Protein AF-A0A946AYG0-F1 (afdb_monomer_lite)

Secondary structure (DSSP, 8-state):
--GGGHHHHTTS-TT-HHHHHHHHT--HHHHHHHHHHHHHHHHSTT-B-TTS-BHHHHHIIIIIHHHHHH--HHHHHHHHHHHHHHHHHHHHHHHHHHHH--

pLDDT: mean 95.23, std 5.54, range [57.34, 98.56]

Foldseek 3Di:
DDPVCVVLLVLPAPQAPLSVCVVVVHDLVVSLVSLVLLLVCLVFQQDADPVRDGSVNVRVVRGCVVVVVPDDNVNSVVSNVSSVVSNVVSVVVNVVVVVVVD

Structure (mmCIF, N/CA/C/O backbone):
data_AF-A0A946AYG0-F1
#
_entry.id   AF-A0A946AYG0-F1
#
loop_
_atom_site.group_PDB
_atom_site.id
_atom_site.type_symbol
_atom_site.label_atom_id
_atom_site.label_alt_id
_atom_site.label_comp_id
_atom_site.label_asym_id
_atom_site.label_entity_id
_atom_site.label_seq_id
_atom_site.pdbx_PDB_ins_code
_atom_site.Cartn_x
_atom_site.Cartn_y
_atom_site.Cartn_z
_atom_site.occupancy
_atom_site.B_iso_or_equiv
_atom_site.auth_seq_id
_atom_site.auth_comp_id
_atom_site.auth_asym_id
_atom_site.auth_atom_id
_atom_site.pdbx_PDB_model_num
ATOM 1 N N . MET A 1 1 ? -12.818 -2.097 9.368 1.00 81.62 1 MET A N 1
ATOM 2 C CA . MET A 1 1 ? -12.425 -1.322 8.173 1.00 81.62 1 MET A CA 1
ATOM 3 C C . MET A 1 1 ? -13.331 -0.104 8.045 1.00 81.62 1 MET A C 1
ATOM 5 O O . MET A 1 1 ? -14.544 -0.280 7.999 1.00 81.62 1 MET A O 1
ATOM 9 N N . HIS A 1 2 ? -12.766 1.107 8.036 1.00 89.38 2 HIS A N 1
ATOM 10 C CA . HIS A 1 2 ? -13.540 2.340 7.854 1.00 89.38 2 HIS A CA 1
ATOM 11 C C . HIS A 1 2 ? -13.988 2.481 6.380 1.00 89.38 2 HIS A C 1
ATOM 13 O O . HIS A 1 2 ? -13.141 2.309 5.499 1.00 89.38 2 HIS A O 1
ATOM 19 N N . PRO A 1 3 ? -15.258 2.825 6.069 1.00 92.62 3 PRO A N 1
ATOM 20 C CA . PRO A 1 3 ? -15.767 2.865 4.687 1.00 92.62 3 PRO A CA 1
ATOM 21 C C . PRO A 1 3 ? -14.987 3.789 3.742 1.00 92.62 3 PRO A C 1
ATOM 23 O O . PRO A 1 3 ? -14.913 3.541 2.543 1.00 92.62 3 PRO A O 1
ATOM 26 N N . ILE A 1 4 ? -14.358 4.841 4.279 1.00 94.44 4 ILE A N 1
ATOM 27 C CA . ILE A 1 4 ? -13.540 5.780 3.490 1.00 94.44 4 ILE A CA 1
ATOM 28 C C . ILE A 1 4 ? -12.310 5.114 2.845 1.00 94.44 4 ILE A C 1
ATOM 30 O O . ILE A 1 4 ? -11.796 5.612 1.845 1.00 94.44 4 ILE A O 1
ATOM 34 N N . LEU A 1 5 ? -11.845 3.986 3.397 1.00 95.56 5 LEU A N 1
ATOM 35 C CA . LEU A 1 5 ? -10.658 3.279 2.920 1.00 95.56 5 LEU A CA 1
ATOM 36 C C . LEU A 1 5 ? -10.958 2.366 1.724 1.00 95.56 5 LEU A C 1
ATOM 38 O O . LEU A 1 5 ? -10.047 2.091 0.946 1.00 95.56 5 LEU A O 1
ATOM 42 N N . GLU A 1 6 ? -12.209 1.935 1.526 1.00 94.62 6 GLU A N 1
ATOM 43 C CA . GLU A 1 6 ? -12.611 1.020 0.444 1.00 94.62 6 GLU A CA 1
ATOM 44 C C . GLU A 1 6 ? -12.159 1.462 -0.962 1.00 94.62 6 GLU A C 1
ATOM 46 O O . GLU A 1 6 ? -11.481 0.684 -1.647 1.00 94.62 6 GLU A O 1
ATOM 51 N N . PRO A 1 7 ? -12.457 2.694 -1.426 1.00 95.19 7 PRO A N 1
ATOM 52 C CA . PRO A 1 7 ? -12.016 3.130 -2.749 1.00 95.19 7 PRO A CA 1
ATOM 53 C C . PRO A 1 7 ? -10.490 3.234 -2.852 1.00 95.19 7 PRO A C 1
ATOM 55 O O . PRO A 1 7 ? -9.933 3.067 -3.937 1.00 95.19 7 PRO A O 1
ATOM 58 N N . LEU A 1 8 ? -9.793 3.475 -1.741 1.00 95.06 8 LEU A N 1
ATOM 59 C CA . LEU A 1 8 ? -8.342 3.629 -1.724 1.00 95.06 8 LEU A CA 1
ATOM 60 C C . LEU A 1 8 ? -7.629 2.277 -1.826 1.00 95.06 8 LEU A C 1
ATOM 62 O O . LEU A 1 8 ? -6.768 2.099 -2.685 1.00 95.06 8 LEU A O 1
ATOM 66 N N . ILE A 1 9 ? -8.033 1.288 -1.026 1.00 95.81 9 ILE A N 1
ATOM 67 C CA . ILE A 1 9 ? -7.428 -0.053 -1.061 1.00 95.81 9 ILE A CA 1
ATOM 68 C C . ILE A 1 9 ? -7.744 -0.813 -2.350 1.00 95.81 9 ILE A C 1
ATOM 70 O O . ILE A 1 9 ? -6.977 -1.688 -2.749 1.00 95.81 9 ILE A O 1
ATOM 74 N N . SER A 1 10 ? -8.837 -0.462 -3.039 1.00 95.88 10 SER A N 1
ATOM 75 C CA . SER A 1 10 ? -9.178 -1.041 -4.344 1.00 95.88 10 SER A CA 1
ATOM 76 C C . SER A 1 10 ? -8.133 -0.745 -5.428 1.00 95.88 10 SER A C 1
ATOM 78 O O . SER A 1 10 ? -8.042 -1.485 -6.407 1.00 95.88 10 SER A O 1
ATOM 80 N N . GLN A 1 11 ? -7.322 0.301 -5.230 1.00 96.31 11 GLN A N 1
ATOM 81 C CA . GLN A 1 11 ? -6.231 0.687 -6.125 1.00 96.31 11 GLN A CA 1
ATOM 82 C C . GLN A 1 11 ? -4.933 -0.083 -5.849 1.00 96.31 11 GLN A C 1
ATOM 84 O O . GLN A 1 11 ? -4.023 -0.062 -6.677 1.00 96.31 11 GLN A O 1
ATOM 89 N N . LEU A 1 12 ? -4.837 -0.775 -4.708 1.00 97.50 12 LEU A N 1
ATOM 90 C CA . LEU A 1 12 ? -3.702 -1.634 -4.396 1.00 97.50 12 LEU A CA 1
ATOM 91 C C . LEU A 1 12 ? -3.873 -3.028 -5.018 1.00 97.50 12 LEU A C 1
ATOM 93 O O . LEU A 1 12 ? -5.001 -3.536 -5.118 1.00 97.50 12 LEU A O 1
ATOM 97 N N . PRO A 1 13 ? -2.762 -3.714 -5.356 1.00 97.38 13 PRO A N 1
ATOM 98 C CA . PRO A 1 13 ? -2.813 -5.119 -5.738 1.00 97.38 13 PRO A CA 1
ATOM 99 C C . PRO A 1 13 ? -3.527 -5.954 -4.670 1.00 97.38 13 PRO A C 1
ATOM 101 O O . PRO A 1 13 ? -3.258 -5.808 -3.482 1.00 97.38 13 PRO A O 1
ATOM 104 N N . VAL A 1 14 ? -4.401 -6.878 -5.086 1.00 96.56 14 VAL A N 1
ATOM 105 C CA . VAL A 1 14 ? -5.151 -7.769 -4.170 1.00 96.56 14 VAL A CA 1
ATOM 106 C C . VAL A 1 14 ? -4.211 -8.556 -3.243 1.00 96.56 14 VAL A C 1
ATOM 108 O O . VAL A 1 14 ? -4.544 -8.888 -2.110 1.00 96.56 14 VAL A O 1
ATOM 111 N N . SER A 1 15 ? -3.009 -8.859 -3.726 1.00 97.12 15 SER A N 1
ATOM 112 C CA . SER A 1 15 ? -1.986 -9.594 -2.992 1.00 97.12 15 SER A CA 1
ATOM 113 C C . SER A 1 15 ? -1.161 -8.745 -2.021 1.00 97.12 15 SER A C 1
ATOM 115 O O . SER A 1 15 ? -0.442 -9.357 -1.221 1.00 97.12 15 SER A O 1
ATOM 117 N N . SER A 1 16 ? -1.250 -7.408 -2.062 1.00 98.00 16 SER A N 1
ATOM 118 C CA . SER A 1 16 ? -0.388 -6.530 -1.263 1.00 98.00 16 SER A CA 1
ATOM 119 C C . SER A 1 16 ? -0.654 -6.659 0.236 1.00 98.00 16 SER A C 1
ATOM 121 O O . SER A 1 16 ? -1.780 -6.920 0.669 1.00 98.00 16 SER A O 1
ATOM 123 N N . ILE A 1 17 ? 0.396 -6.497 1.045 1.00 98.31 17 ILE A N 1
ATOM 124 C CA . ILE A 1 17 ? 0.272 -6.596 2.503 1.00 98.31 17 ILE A CA 1
ATOM 125 C C . ILE A 1 17 ? -0.555 -5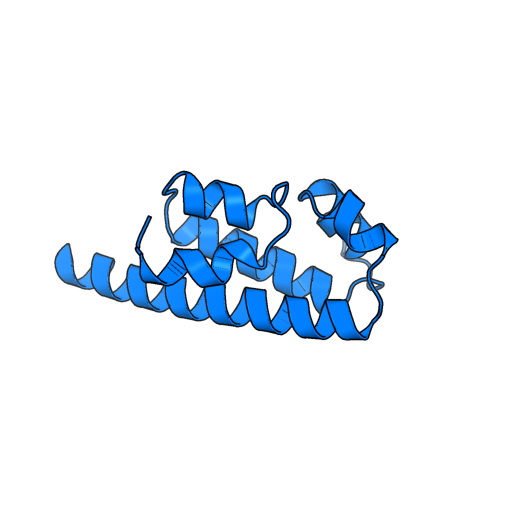.432 3.048 1.00 98.31 17 ILE A C 1
ATOM 127 O O . ILE A 1 17 ? -1.492 -5.687 3.800 1.00 98.31 17 ILE A O 1
ATOM 131 N N . SER A 1 18 ? -0.294 -4.188 2.623 1.00 97.88 18 SER A N 1
ATOM 132 C CA . SER A 1 18 ? -1.083 -3.023 3.062 1.00 97.88 18 SER A CA 1
ATOM 133 C C . SER A 1 18 ? -2.586 -3.222 2.871 1.00 97.88 18 SER A C 1
ATOM 135 O O . SER A 1 18 ? -3.368 -2.919 3.769 1.00 97.88 18 SER A O 1
ATOM 137 N N . ARG A 1 19 ? -3.006 -3.782 1.728 1.00 98.06 19 ARG A N 1
ATOM 138 C CA . ARG A 1 19 ? -4.421 -4.062 1.473 1.00 98.06 19 ARG A CA 1
ATOM 139 C C . ARG A 1 19 ? -4.983 -5.078 2.463 1.00 98.06 19 ARG A C 1
ATOM 141 O O . ARG A 1 19 ? -6.019 -4.819 3.064 1.00 98.06 19 ARG A O 1
ATOM 148 N N . LYS A 1 20 ? -4.288 -6.201 2.659 1.00 98.00 20 LYS A N 1
ATOM 149 C CA . LYS A 1 20 ? -4.717 -7.258 3.587 1.00 98.00 20 LYS A CA 1
ATOM 150 C C . LYS A 1 20 ? -4.823 -6.759 5.023 1.00 98.00 20 LYS A C 1
ATOM 152 O O . LYS A 1 20 ? -5.770 -7.140 5.703 1.00 98.00 20 LYS A O 1
ATOM 157 N N . LEU A 1 21 ? -3.890 -5.910 5.460 1.00 98.00 21 LEU A N 1
ATOM 158 C CA . LEU A 1 21 ? -3.917 -5.316 6.798 1.00 98.00 21 LEU A CA 1
ATOM 159 C C . LEU A 1 21 ? -5.154 -4.424 6.986 1.00 98.00 21 LEU A C 1
ATOM 161 O O . LEU A 1 21 ? -5.886 -4.553 7.964 1.00 98.00 21 LEU A O 1
ATOM 165 N N . VAL A 1 22 ? -5.447 -3.561 6.008 1.00 96.81 22 VAL A N 1
ATOM 166 C CA . VAL A 1 22 ? -6.633 -2.691 6.062 1.00 96.81 22 VAL A CA 1
ATOM 167 C C . VAL A 1 22 ? -7.936 -3.499 6.008 1.00 96.81 22 VAL A C 1
ATOM 169 O O . VAL A 1 22 ? -8.858 -3.228 6.781 1.00 96.81 22 VAL A O 1
ATOM 172 N N . GLU A 1 23 ? -8.025 -4.500 5.125 1.00 96.06 23 GLU A N 1
ATOM 173 C CA . GLU A 1 23 ? -9.203 -5.375 4.998 1.00 96.06 23 GLU A CA 1
ATOM 174 C C . GLU A 1 23 ? -9.442 -6.201 6.272 1.00 96.06 23 GLU A C 1
ATOM 176 O O . GLU A 1 23 ? -10.591 -6.391 6.675 1.00 96.06 23 GLU A O 1
ATOM 181 N N . SER A 1 24 ? -8.370 -6.647 6.933 1.00 96.06 24 SER A N 1
ATOM 182 C CA . SER A 1 24 ? -8.440 -7.414 8.186 1.00 96.06 24 SER A CA 1
ATOM 183 C C . SER A 1 24 ? -8.730 -6.537 9.408 1.00 96.06 24 SER A C 1
ATOM 185 O O . SER A 1 24 ? -9.080 -7.061 10.463 1.00 96.06 24 SER A O 1
ATOM 187 N N . GLY A 1 25 ? -8.647 -5.210 9.262 1.00 94.19 25 GLY A N 1
ATOM 188 C CA . GLY A 1 25 ? -8.843 -4.269 10.361 1.00 94.19 25 GLY A CA 1
ATOM 189 C C . GLY A 1 25 ? -7.719 -4.314 11.392 1.00 94.19 25 GLY A C 1
ATOM 190 O O . GLY A 1 25 ? -7.996 -4.148 12.576 1.00 94.19 25 GLY A O 1
ATOM 191 N N . ASP A 1 26 ? -6.485 -4.569 10.950 1.00 96.69 26 ASP A N 1
ATOM 192 C CA . ASP A 1 26 ? -5.295 -4.497 11.799 1.00 96.69 26 ASP A CA 1
ATOM 193 C C . ASP A 1 26 ? -5.087 -3.085 12.376 1.00 96.69 26 ASP A C 1
ATOM 195 O O . ASP A 1 26 ? -5.665 -2.099 11.912 1.00 96.69 26 ASP A O 1
ATOM 199 N N . GLU A 1 27 ? -4.230 -2.979 13.394 1.00 96.06 27 GLU A N 1
ATOM 200 C CA . GLU A 1 27 ? -3.916 -1.704 14.042 1.00 96.06 27 GLU A CA 1
ATOM 201 C C . GLU A 1 27 ? -3.357 -0.676 13.045 1.00 96.06 27 GLU A C 1
ATOM 203 O O . GLU A 1 27 ? -2.460 -0.974 12.244 1.00 96.06 27 GLU A O 1
ATOM 208 N N . TYR A 1 28 ? -3.811 0.579 13.146 1.00 96.62 28 TYR A N 1
ATOM 209 C CA . TYR A 1 28 ? -3.331 1.651 12.270 1.00 96.62 28 TYR A CA 1
ATOM 210 C C . TYR A 1 28 ? -1.816 1.861 12.365 1.00 96.62 28 TYR A C 1
ATOM 212 O O . TYR A 1 28 ? -1.184 2.199 11.372 1.00 96.62 28 TYR A O 1
ATOM 220 N N . THR A 1 29 ? -1.197 1.604 13.518 1.00 96.69 29 THR A N 1
ATOM 221 C CA . THR A 1 29 ? 0.266 1.645 13.694 1.00 96.69 29 THR A CA 1
ATOM 222 C C . THR A 1 29 ? 0.993 0.684 12.746 1.00 96.69 29 THR A C 1
ATOM 224 O O . THR A 1 29 ? 1.990 1.058 12.121 1.00 96.69 29 THR A O 1
ATOM 227 N N . VAL A 1 30 ? 0.472 -0.536 12.597 1.00 97.94 30 VAL A N 1
ATOM 228 C CA . VAL A 1 30 ? 1.003 -1.575 11.708 1.00 97.94 30 VAL A CA 1
ATOM 229 C C . VAL A 1 30 ? 0.751 -1.195 10.250 1.00 97.94 30 VAL A C 1
ATOM 231 O O . VAL A 1 30 ? 1.677 -1.231 9.437 1.00 97.94 30 VAL A O 1
ATOM 234 N N . ILE A 1 31 ? -0.471 -0.752 9.933 1.00 98.12 31 ILE A N 1
ATOM 235 C CA . ILE A 1 31 ? -0.856 -0.305 8.586 1.00 98.12 31 ILE A CA 1
ATOM 236 C C . ILE A 1 31 ? 0.042 0.849 8.116 1.00 98.12 31 ILE A C 1
ATOM 238 O O . ILE A 1 31 ? 0.610 0.789 7.025 1.00 98.12 31 ILE A O 1
ATOM 242 N N . LEU A 1 32 ? 0.230 1.877 8.946 1.00 98.56 32 LEU A N 1
ATOM 243 C CA . LEU A 1 32 ? 1.051 3.048 8.630 1.00 98.56 32 LEU A CA 1
ATOM 244 C C . LEU A 1 32 ? 2.514 2.669 8.375 1.00 98.56 32 LEU A C 1
ATOM 246 O O . LEU A 1 32 ? 3.130 3.166 7.431 1.00 98.56 32 LEU A O 1
ATOM 250 N N . SER A 1 33 ? 3.074 1.759 9.179 1.00 98.44 33 SER A N 1
ATOM 251 C CA . SER A 1 33 ? 4.446 1.273 8.992 1.00 98.44 33 SER A CA 1
ATOM 252 C C . SER A 1 33 ? 4.627 0.540 7.657 1.00 98.44 33 SER A C 1
ATOM 254 O O . SER A 1 33 ? 5.617 0.761 6.945 1.00 98.44 33 SER A O 1
ATOM 256 N N . GLN A 1 34 ? 3.647 -0.286 7.283 1.00 98.50 34 GLN A N 1
ATOM 257 C CA . GLN A 1 34 ? 3.654 -1.003 6.014 1.00 98.50 34 GLN A CA 1
ATOM 258 C C . GLN A 1 34 ? 3.522 -0.041 4.821 1.00 98.50 34 GLN A C 1
ATOM 260 O O . GLN A 1 34 ? 4.343 -0.093 3.903 1.00 98.50 34 GLN A O 1
ATOM 265 N N . LEU A 1 35 ? 2.562 0.890 4.864 1.00 98.44 35 LEU A N 1
ATOM 266 C CA . LEU A 1 35 ? 2.348 1.898 3.818 1.00 98.44 35 LEU A CA 1
ATOM 267 C C . LEU A 1 35 ? 3.588 2.774 3.599 1.00 98.44 35 LEU A C 1
ATOM 269 O O . LEU A 1 35 ? 3.970 3.035 2.458 1.00 98.44 35 LEU A O 1
ATOM 273 N N . ALA A 1 36 ? 4.264 3.188 4.676 1.00 98.31 36 ALA A N 1
ATOM 274 C CA . ALA A 1 36 ? 5.497 3.967 4.584 1.00 98.31 36 ALA A CA 1
ATOM 275 C C . ALA A 1 36 ? 6.635 3.178 3.914 1.00 98.31 36 ALA A C 1
ATOM 277 O O . ALA A 1 36 ? 7.409 3.731 3.124 1.00 98.31 36 ALA A O 1
ATOM 278 N N . SER A 1 37 ? 6.733 1.880 4.212 1.00 97.69 37 SER A N 1
ATOM 279 C CA . SER A 1 37 ? 7.738 0.992 3.623 1.00 97.69 37 SER A CA 1
ATOM 280 C C . SER A 1 37 ? 7.484 0.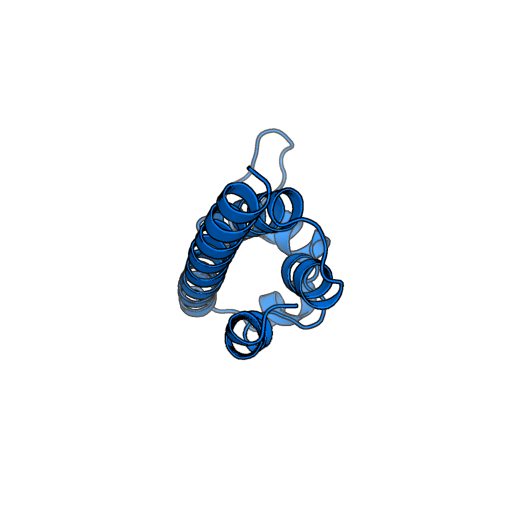782 2.131 1.00 97.69 37 SER A C 1
ATOM 282 O O . SER A 1 37 ? 8.378 1.025 1.316 1.00 97.69 37 SER A O 1
ATOM 284 N N . GLU A 1 38 ? 6.251 0.433 1.759 1.00 98.19 38 GLU A N 1
ATOM 285 C CA . GLU A 1 38 ? 5.841 0.273 0.361 1.00 98.19 38 GLU A CA 1
ATOM 286 C C . GLU A 1 38 ? 6.008 1.578 -0.424 1.00 98.19 38 GLU A C 1
ATOM 288 O O . GLU A 1 38 ? 6.593 1.572 -1.506 1.00 98.19 38 GLU A O 1
ATOM 293 N N . GLY A 1 39 ? 5.610 2.717 0.151 1.00 97.88 39 GLY A N 1
ATOM 294 C CA . GLY A 1 39 ? 5.756 4.030 -0.477 1.00 97.88 39 GLY A CA 1
ATOM 295 C C . GLY A 1 39 ? 7.217 4.385 -0.750 1.00 97.88 39 GLY A C 1
ATOM 296 O O . GLY A 1 39 ? 7.554 4.875 -1.831 1.00 97.88 39 GLY A O 1
ATOM 297 N N . LYS A 1 40 ? 8.121 4.074 0.187 1.00 97.12 40 LYS A N 1
ATOM 298 C CA . LYS A 1 40 ? 9.566 4.251 -0.003 1.00 97.12 40 LYS A CA 1
ATOM 299 C C . LYS A 1 40 ? 10.095 3.391 -1.151 1.00 97.12 40 LYS A C 1
ATOM 301 O O . LYS A 1 40 ? 10.889 3.886 -1.954 1.00 97.12 40 LYS A O 1
ATOM 306 N N . TRP A 1 41 ? 9.683 2.128 -1.232 1.00 97.50 41 TRP A N 1
ATOM 307 C CA . TRP A 1 41 ? 10.118 1.232 -2.303 1.00 97.50 41 TRP A CA 1
ATOM 308 C C . TRP A 1 41 ? 9.552 1.647 -3.662 1.00 97.50 41 TRP A C 1
ATOM 310 O O . TRP A 1 41 ? 10.296 1.647 -4.637 1.00 97.50 41 TRP A O 1
ATOM 320 N N . CYS A 1 42 ? 8.293 2.089 -3.729 1.00 97.06 42 CYS A N 1
ATOM 321 C CA . CYS A 1 42 ? 7.700 2.617 -4.959 1.00 97.06 42 CYS A CA 1
ATOM 322 C C . CYS A 1 42 ? 8.357 3.924 -5.421 1.00 97.06 42 CYS A C 1
ATOM 324 O O . CYS A 1 42 ? 8.491 4.146 -6.620 1.00 97.06 42 CYS A O 1
ATOM 326 N N . LYS A 1 43 ? 8.800 4.782 -4.493 1.00 96.88 43 LYS A N 1
ATOM 327 C CA . LYS A 1 43 ? 9.479 6.047 -4.820 1.00 96.88 43 LYS A CA 1
ATOM 328 C C . LYS A 1 43 ? 10.867 5.841 -5.427 1.00 96.88 43 LYS A C 1
ATOM 330 O O . LYS A 1 43 ? 11.309 6.659 -6.229 1.00 96.88 43 LYS A O 1
ATOM 335 N N . SER A 1 44 ? 11.547 4.766 -5.034 1.00 94.69 44 SER A N 1
ATOM 336 C CA . SER A 1 44 ? 12.923 4.476 -5.440 1.00 94.69 44 SER A CA 1
ATOM 337 C C . SER A 1 44 ? 13.132 2.980 -5.729 1.00 94.69 44 SER A C 1
ATOM 339 O O . SER A 1 44 ? 13.939 2.336 -5.053 1.00 94.69 44 SER A O 1
ATOM 341 N N . PRO A 1 45 ? 12.450 2.404 -6.738 1.00 94.69 45 PRO A N 1
ATOM 342 C CA . PRO A 1 45 ? 12.376 0.951 -6.931 1.00 94.69 45 PRO A CA 1
ATOM 343 C C . PRO A 1 45 ? 13.731 0.304 -7.238 1.00 94.69 45 PRO A C 1
ATOM 345 O O . PRO A 1 45 ? 13.982 -0.833 -6.841 1.00 94.69 45 PRO A O 1
ATOM 348 N N . GLN A 1 46 ? 14.631 1.041 -7.893 1.00 94.44 46 GLN A N 1
ATOM 349 C CA . GLN A 1 46 ? 15.960 0.560 -8.282 1.00 94.44 46 GLN A CA 1
ATOM 350 C C . GLN A 1 46 ? 17.047 0.825 -7.230 1.00 94.44 46 GLN A C 1
ATOM 352 O O . GLN A 1 46 ? 18.173 0.358 -7.385 1.00 94.44 46 GLN A O 1
ATOM 357 N N . ILE A 1 47 ? 16.748 1.589 -6.170 1.00 93.56 47 ILE A N 1
ATOM 358 C CA . ILE A 1 47 ? 17.732 1.888 -5.125 1.00 93.56 47 ILE A CA 1
ATOM 359 C C . ILE A 1 47 ? 17.821 0.707 -4.169 1.00 93.56 47 ILE A C 1
ATOM 361 O O . ILE A 1 47 ? 16.809 0.201 -3.680 1.00 93.56 47 ILE A O 1
ATOM 365 N N . THR A 1 48 ? 19.053 0.307 -3.883 1.00 92.56 48 THR A N 1
ATOM 366 C CA . THR A 1 48 ? 19.358 -0.751 -2.933 1.00 92.56 48 THR A CA 1
ATOM 367 C C . THR A 1 48 ? 19.449 -0.213 -1.504 1.00 92.56 48 THR A C 1
ATOM 369 O O . THR A 1 48 ? 20.013 0.857 -1.266 1.00 92.56 48 THR A O 1
ATOM 372 N N . ASP A 1 49 ? 18.904 -0.951 -0.542 1.00 88.19 49 ASP A N 1
ATOM 373 C CA . ASP A 1 49 ? 19.049 -0.666 0.883 1.00 88.19 49 ASP A CA 1
ATOM 374 C C . ASP A 1 49 ? 20.347 -1.245 1.489 1.00 88.19 49 ASP A C 1
ATOM 376 O O . ASP A 1 49 ? 21.244 -1.723 0.790 1.00 88.19 49 ASP A O 1
ATOM 380 N N . LYS A 1 50 ? 20.465 -1.168 2.821 1.00 87.94 50 LYS A N 1
ATOM 381 C CA . LYS A 1 50 ? 21.637 -1.642 3.577 1.00 87.94 50 LYS A CA 1
ATOM 382 C C . LYS A 1 50 ? 21.827 -3.162 3.515 1.00 87.94 50 LYS A C 1
ATOM 384 O O . LYS A 1 50 ? 22.949 -3.619 3.709 1.00 87.94 50 LYS A O 1
ATOM 389 N N . ASP A 1 51 ? 20.767 -3.910 3.222 1.00 89.56 51 ASP A N 1
ATOM 390 C CA . ASP A 1 51 ? 20.766 -5.372 3.125 1.00 89.56 51 ASP A CA 1
ATOM 391 C C . ASP A 1 51 ? 20.931 -5.845 1.673 1.00 89.56 51 ASP A C 1
ATOM 393 O O . ASP A 1 51 ? 20.695 -7.008 1.342 1.00 89.56 51 ASP A O 1
ATOM 397 N N . ASN A 1 52 ? 21.354 -4.935 0.794 1.00 91.50 52 ASN A N 1
ATOM 398 C CA . ASN A 1 52 ? 21.526 -5.162 -0.629 1.00 91.50 52 ASN A CA 1
ATOM 399 C C . ASN A 1 52 ? 20.220 -5.572 -1.354 1.00 91.50 52 ASN A C 1
ATOM 401 O O . ASN A 1 52 ? 20.270 -6.252 -2.382 1.00 91.50 52 ASN A O 1
ATOM 405 N N . LYS A 1 53 ? 19.051 -5.151 -0.842 1.00 93.62 53 LYS A N 1
ATOM 406 C CA . LYS A 1 53 ? 17.742 -5.380 -1.473 1.00 93.62 53 LYS A CA 1
ATOM 407 C C . LYS A 1 53 ? 17.262 -4.137 -2.212 1.00 93.62 53 LYS A C 1
ATOM 409 O O . LYS A 1 53 ? 17.313 -3.032 -1.677 1.00 93.62 53 LYS A O 1
ATOM 414 N N . THR A 1 54 ? 16.784 -4.310 -3.441 1.00 96.44 54 THR A N 1
ATOM 415 C CA . THR A 1 54 ? 16.148 -3.228 -4.206 1.00 96.44 54 THR A CA 1
ATOM 416 C C . THR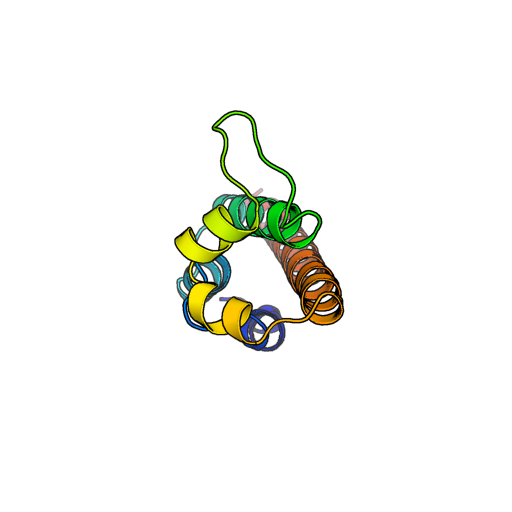 A 1 54 ? 14.706 -3.016 -3.751 1.00 96.44 54 THR A C 1
ATOM 418 O O . THR A 1 54 ? 14.069 -3.934 -3.231 1.00 96.44 54 THR A O 1
ATOM 421 N N . GLY A 1 55 ? 14.159 -1.823 -3.997 1.00 96.62 55 GLY A N 1
ATOM 422 C CA . GLY A 1 55 ? 12.734 -1.559 -3.787 1.00 96.62 55 GLY A CA 1
ATOM 423 C C . GLY A 1 55 ? 11.833 -2.537 -4.551 1.00 96.62 55 GLY A C 1
ATOM 424 O O . GLY A 1 55 ? 10.859 -3.016 -3.982 1.00 96.62 55 GLY A O 1
ATOM 425 N N . ILE A 1 56 ? 12.198 -2.918 -5.783 1.00 97.06 56 ILE A N 1
ATOM 426 C CA . ILE A 1 56 ? 11.496 -3.964 -6.550 1.00 97.06 56 ILE A CA 1
ATOM 427 C C . ILE A 1 56 ? 11.444 -5.283 -5.779 1.00 97.06 56 ILE A C 1
ATOM 429 O O . ILE A 1 56 ? 10.356 -5.811 -5.572 1.00 97.06 56 ILE A O 1
ATOM 433 N N . LEU A 1 57 ? 12.590 -5.787 -5.308 1.00 97.25 57 LEU A N 1
ATOM 434 C CA . LEU A 1 57 ? 12.638 -7.058 -4.582 1.00 97.25 57 LEU A CA 1
ATOM 435 C C . LEU A 1 57 ? 11.775 -7.008 -3.313 1.00 97.25 57 LEU A C 1
ATOM 437 O O . LEU A 1 57 ? 11.085 -7.972 -2.981 1.00 97.25 57 LEU A O 1
ATOM 441 N N . CYS A 1 58 ? 11.795 -5.880 -2.604 1.00 97.56 58 CYS A N 1
ATOM 442 C CA . CYS A 1 58 ? 10.948 -5.684 -1.435 1.00 97.56 58 CYS A CA 1
ATOM 443 C C . CYS A 1 58 ? 9.459 -5.660 -1.812 1.00 97.56 58 CYS A C 1
ATOM 445 O O . CYS A 1 58 ? 8.665 -6.343 -1.173 1.00 97.56 58 CYS A O 1
ATOM 447 N N . LEU A 1 59 ? 9.067 -4.949 -2.869 1.00 97.94 59 LEU A N 1
ATOM 448 C CA . LEU A 1 59 ? 7.679 -4.911 -3.338 1.00 97.94 59 LEU A CA 1
ATOM 449 C C . LEU A 1 59 ? 7.184 -6.297 -3.780 1.00 97.94 59 LEU A C 1
ATOM 451 O O . LEU A 1 59 ? 6.073 -6.690 -3.425 1.00 97.94 59 LEU A O 1
ATOM 455 N N . GLU A 1 60 ? 8.006 -7.083 -4.477 1.00 97.69 60 GLU A N 1
ATOM 456 C CA . GLU A 1 60 ? 7.682 -8.473 -4.825 1.00 97.69 60 GLU A CA 1
ATOM 457 C C . GLU A 1 60 ? 7.393 -9.315 -3.575 1.00 97.69 60 GLU A C 1
ATOM 459 O O . GLU A 1 60 ? 6.352 -9.968 -3.490 1.00 97.69 60 GLU A O 1
ATOM 464 N N . GLN A 1 61 ? 8.258 -9.227 -2.559 1.00 97.00 61 GLN A N 1
ATOM 465 C CA . GLN A 1 61 ? 8.068 -9.907 -1.269 1.00 97.00 61 GLN A CA 1
ATOM 466 C C . GLN A 1 61 ? 6.802 -9.451 -0.530 1.00 97.00 61 GLN A C 1
ATOM 468 O O . GLN A 1 61 ? 6.272 -10.193 0.295 1.00 97.00 61 GLN A O 1
ATOM 473 N N . ASN A 1 62 ? 6.300 -8.257 -0.845 1.00 98.06 62 ASN A N 1
ATOM 474 C CA . ASN A 1 62 ? 5.115 -7.655 -0.240 1.00 98.06 62 ASN A CA 1
ATOM 475 C C . ASN A 1 62 ? 3.877 -7.741 -1.148 1.00 98.06 62 ASN A C 1
ATOM 477 O O . ASN A 1 62 ? 2.887 -7.053 -0.914 1.00 98.06 62 ASN A O 1
ATOM 481 N N . GLY A 1 63 ? 3.899 -8.617 -2.158 1.00 98.06 63 GLY A N 1
ATOM 482 C CA . GLY A 1 63 ? 2.716 -8.970 -2.941 1.00 98.06 63 GLY A CA 1
ATOM 483 C C . GLY A 1 63 ? 2.475 -8.110 -4.179 1.00 98.06 63 GLY A C 1
ATOM 484 O O . GLY A 1 63 ? 1.368 -8.138 -4.713 1.00 98.06 63 GLY A O 1
ATOM 485 N N . TYR A 1 64 ? 3.478 -7.382 -4.671 1.00 98.19 64 TYR A N 1
ATOM 486 C CA . TYR A 1 64 ? 3.375 -6.588 -5.902 1.00 98.19 64 TYR A CA 1
ATOM 487 C C . TYR A 1 64 ? 3.872 -7.329 -7.154 1.00 98.19 64 TYR A C 1
ATOM 489 O O . TYR A 1 64 ? 3.866 -6.746 -8.232 1.00 98.19 64 TYR A O 1
ATOM 497 N N . SER A 1 65 ? 4.276 -8.603 -7.057 1.00 97.50 65 SER A N 1
ATOM 498 C CA . SER A 1 65 ? 4.912 -9.336 -8.167 1.00 97.50 65 SER A CA 1
ATOM 499 C C . SER A 1 65 ? 4.129 -9.314 -9.481 1.00 97.50 65 SER A C 1
ATOM 501 O O . SER A 1 65 ? 4.728 -9.112 -10.528 1.00 97.50 65 SER A O 1
ATOM 503 N N . GLU A 1 66 ? 2.806 -9.504 -9.453 1.00 96.69 66 GLU A N 1
ATOM 504 C CA . GLU A 1 66 ? 1.999 -9.451 -10.684 1.00 96.69 66 GLU A CA 1
ATOM 505 C C . GLU A 1 66 ? 1.841 -8.022 -11.209 1.00 96.69 66 GLU A C 1
ATOM 507 O O . GLU A 1 66 ? 1.908 -7.807 -12.410 1.00 96.69 66 GLU A O 1
ATOM 512 N N . TRP A 1 67 ? 1.703 -7.039 -10.318 1.00 96.81 67 TRP A N 1
ATOM 513 C CA . TRP A 1 67 ? 1.573 -5.634 -10.703 1.00 96.81 67 TRP A CA 1
ATOM 514 C C . TRP A 1 67 ? 2.857 -5.096 -11.350 1.00 96.81 67 TRP A C 1
ATOM 516 O O . TRP A 1 67 ? 2.791 -4.395 -12.352 1.00 96.81 67 TRP A O 1
ATOM 526 N N . ILE A 1 68 ? 4.029 -5.472 -10.825 1.00 96.81 68 ILE A N 1
ATOM 527 C CA . ILE A 1 68 ? 5.336 -5.005 -11.316 1.00 96.81 68 ILE A CA 1
ATOM 528 C C . ILE A 1 68 ? 5.607 -5.440 -12.760 1.00 96.81 68 ILE A C 1
ATOM 530 O O . ILE A 1 68 ? 6.271 -4.707 -13.487 1.00 96.81 68 ILE A O 1
ATOM 534 N N . LYS A 1 69 ? 5.112 -6.610 -13.189 1.00 95.62 69 LYS A N 1
ATOM 535 C CA . LYS A 1 69 ? 5.367 -7.141 -14.542 1.00 95.62 69 LYS A CA 1
ATOM 536 C C . LYS A 1 69 ? 4.893 -6.202 -15.647 1.00 95.62 69 LYS A C 1
ATOM 538 O O . LYS A 1 69 ? 5.540 -6.135 -16.689 1.00 95.62 69 LYS A O 1
ATOM 543 N N . ASP A 1 70 ? 3.799 -5.494 -15.388 1.00 94.19 70 ASP A N 1
ATOM 544 C CA . ASP A 1 70 ? 3.147 -4.598 -16.339 1.00 94.19 70 ASP A CA 1
ATOM 545 C C . ASP A 1 70 ? 3.329 -3.113 -15.965 1.00 94.19 70 ASP A C 1
ATOM 547 O O . ASP A 1 70 ? 2.817 -2.242 -16.664 1.00 94.19 70 ASP A O 1
ATOM 551 N N . ALA A 1 71 ? 4.034 -2.810 -14.866 1.00 95.31 71 ALA A N 1
ATOM 552 C CA . ALA A 1 71 ? 4.175 -1.452 -14.350 1.00 95.31 71 ALA A CA 1
ATOM 553 C C . ALA A 1 71 ? 5.257 -0.656 -15.092 1.00 95.31 71 ALA A C 1
ATOM 555 O O . ALA A 1 71 ? 6.432 -1.031 -15.120 1.00 95.31 71 ALA A O 1
ATOM 556 N N . GLU A 1 72 ? 4.876 0.509 -15.608 1.00 95.31 72 GLU A N 1
ATOM 557 C CA . GLU A 1 72 ? 5.806 1.512 -16.120 1.00 95.31 72 GLU A CA 1
ATOM 558 C C . GLU A 1 72 ? 6.212 2.504 -15.016 1.00 95.31 72 GLU A C 1
ATOM 560 O O . GLU A 1 72 ? 5.601 2.578 -13.950 1.00 95.31 72 GLU A O 1
ATOM 565 N N . GLU A 1 73 ? 7.232 3.334 -15.263 1.00 92.44 73 GLU A N 1
ATOM 566 C CA . GLU A 1 73 ? 7.698 4.346 -14.296 1.00 92.44 73 GLU A CA 1
ATOM 567 C C . GLU A 1 73 ? 6.561 5.269 -13.814 1.00 92.44 73 GLU A C 1
ATOM 569 O O . GLU A 1 73 ? 6.478 5.611 -12.632 1.00 92.44 73 GLU A O 1
ATOM 574 N N . VAL A 1 74 ? 5.629 5.615 -14.709 1.00 95.81 74 VAL A N 1
ATOM 575 C CA . VAL A 1 74 ? 4.444 6.415 -14.368 1.00 95.81 74 VAL A CA 1
ATOM 576 C C . VAL A 1 74 ? 3.512 5.698 -13.387 1.00 95.81 74 VAL A C 1
ATOM 578 O O . VAL A 1 74 ? 2.875 6.352 -12.559 1.00 95.81 74 VAL A O 1
ATOM 581 N N . ASP A 1 75 ? 3.448 4.369 -13.425 1.00 97.06 75 ASP A N 1
ATOM 582 C CA . ASP A 1 75 ? 2.612 3.582 -12.522 1.00 97.06 75 ASP A CA 1
ATOM 583 C C . ASP A 1 75 ? 3.210 3.524 -11.119 1.00 97.06 75 ASP A C 1
ATOM 585 O O . ASP A 1 75 ? 2.466 3.607 -10.143 1.00 97.06 75 ASP A O 1
ATOM 589 N N . PHE A 1 76 ? 4.541 3.516 -10.990 1.00 97.44 76 PHE A N 1
ATOM 590 C CA . PHE A 1 76 ? 5.204 3.710 -9.695 1.00 97.44 76 PHE A CA 1
ATOM 591 C C . PHE A 1 76 ? 4.874 5.075 -9.091 1.00 97.44 76 PHE A C 1
ATOM 593 O O . PHE A 1 76 ? 4.520 5.149 -7.915 1.00 97.44 76 PHE A O 1
ATOM 600 N N . VAL A 1 77 ? 4.911 6.150 -9.887 1.00 97.31 77 VAL A N 1
ATOM 601 C CA . VAL A 1 77 ? 4.537 7.497 -9.417 1.00 97.31 77 VAL A CA 1
ATOM 602 C C . VAL A 1 77 ? 3.079 7.538 -8.953 1.00 97.31 77 VAL A C 1
ATOM 604 O O . VAL A 1 77 ? 2.786 8.084 -7.888 1.00 97.31 77 VAL A O 1
ATOM 607 N N . ARG A 1 78 ? 2.160 6.926 -9.711 1.00 97.25 78 ARG A N 1
ATOM 608 C CA . ARG A 1 78 ? 0.750 6.798 -9.308 1.00 97.25 78 ARG A CA 1
ATOM 609 C C . ARG A 1 78 ? 0.607 6.010 -8.009 1.00 97.25 78 ARG A C 1
ATOM 611 O O . ARG A 1 78 ? -0.102 6.458 -7.113 1.00 97.25 78 ARG A O 1
ATOM 618 N N . MET A 1 79 ? 1.311 4.886 -7.886 1.00 98.00 79 MET A N 1
ATOM 619 C CA . MET A 1 79 ? 1.269 4.036 -6.698 1.00 98.00 79 MET A CA 1
ATOM 620 C C . MET A 1 79 ? 1.791 4.766 -5.455 1.00 98.00 79 MET A C 1
ATOM 622 O O . MET A 1 79 ? 1.183 4.662 -4.395 1.00 98.00 79 MET A O 1
ATOM 626 N N . VAL A 1 80 ? 2.842 5.587 -5.579 1.00 98.19 80 VAL A N 1
ATOM 627 C CA . VAL A 1 80 ? 3.291 6.472 -4.487 1.00 98.19 80 VAL A CA 1
ATOM 628 C C . VAL A 1 80 ? 2.164 7.404 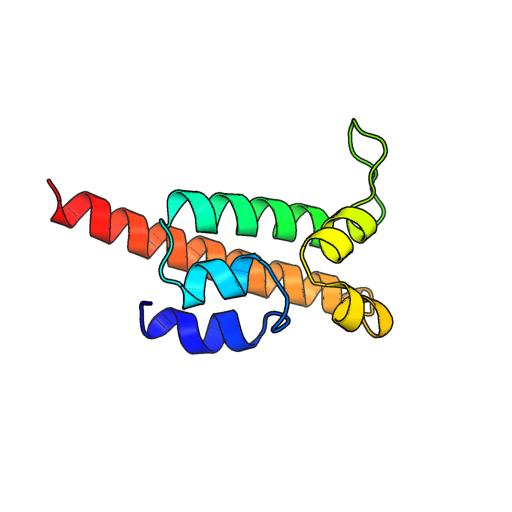-4.036 1.00 98.19 80 VAL A C 1
ATOM 630 O O . VAL A 1 80 ? 1.962 7.569 -2.836 1.00 98.19 80 VAL A O 1
ATOM 633 N N . GLY A 1 81 ? 1.408 7.986 -4.972 1.00 98.12 81 GLY A N 1
ATOM 634 C CA . GLY A 1 81 ? 0.261 8.838 -4.650 1.00 98.12 81 GLY A CA 1
ATOM 635 C C . GLY A 1 81 ? -0.850 8.095 -3.903 1.00 98.12 81 GLY A C 1
ATOM 636 O O . GLY A 1 81 ? -1.359 8.602 -2.906 1.00 98.12 81 GLY A O 1
ATOM 637 N N . VAL A 1 82 ? -1.190 6.879 -4.342 1.00 98.06 82 VAL A N 1
ATOM 638 C CA . VAL A 1 82 ? -2.187 6.021 -3.675 1.00 98.06 82 VAL A CA 1
ATOM 639 C C . VAL A 1 82 ? -1.745 5.665 -2.256 1.00 98.06 82 VAL A C 1
ATOM 641 O O . VAL A 1 82 ? -2.520 5.818 -1.314 1.00 98.06 82 VAL A O 1
ATOM 644 N N . LEU A 1 83 ? -0.494 5.230 -2.092 1.00 98.44 83 LEU A N 1
ATOM 645 C CA . LEU A 1 83 ? 0.066 4.852 -0.795 1.00 98.44 83 LEU A CA 1
ATOM 646 C C . LEU A 1 83 ? 0.140 6.046 0.163 1.00 98.44 83 LEU A C 1
ATOM 648 O O . LEU A 1 83 ? -0.178 5.890 1.339 1.00 98.44 83 LEU A O 1
ATOM 652 N N . GLN A 1 84 ? 0.496 7.238 -0.330 1.00 98.50 84 GLN A N 1
ATOM 653 C CA . GLN A 1 84 ? 0.506 8.457 0.482 1.00 98.50 84 GLN A CA 1
ATOM 654 C C . GLN A 1 84 ? -0.907 8.848 0.931 1.00 98.50 84 GLN A C 1
ATOM 656 O O . GLN A 1 84 ? -1.113 9.130 2.105 1.00 98.50 84 GLN A O 1
ATOM 661 N N . LEU A 1 85 ? -1.892 8.805 0.029 1.00 98.38 85 LEU A N 1
ATOM 662 C CA . LEU A 1 85 ? -3.279 9.118 0.375 1.00 98.38 85 LEU A CA 1
ATOM 663 C C . LEU A 1 85 ? -3.848 8.130 1.405 1.00 98.38 85 LEU A C 1
ATOM 665 O O . LEU A 1 85 ? -4.538 8.539 2.339 1.00 98.38 85 LEU A O 1
ATOM 669 N N . LEU A 1 86 ? -3.538 6.837 1.267 1.00 98.25 86 LEU A N 1
ATOM 670 C CA . LEU A 1 86 ? -3.871 5.822 2.270 1.00 98.25 86 LEU A CA 1
ATOM 671 C C . LEU A 1 86 ? -3.203 6.102 3.615 1.00 98.25 86 LEU A C 1
ATOM 673 O O . LEU A 1 86 ? -3.861 5.979 4.645 1.00 98.25 86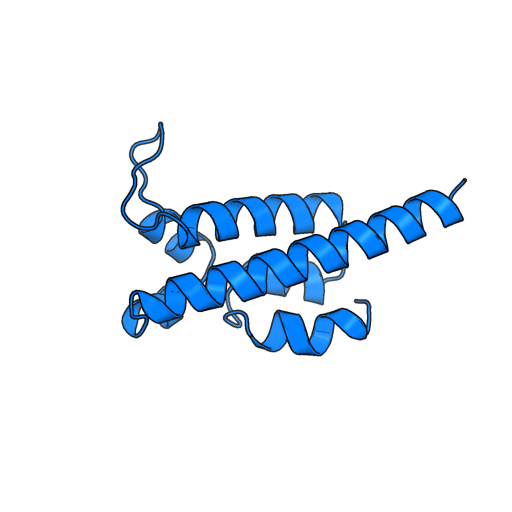 LEU A O 1
ATOM 677 N N . PHE A 1 87 ? -1.922 6.476 3.604 1.00 98.50 87 PHE A N 1
ATOM 678 C CA . PHE A 1 87 ? -1.171 6.791 4.814 1.00 98.50 87 PHE A CA 1
ATOM 679 C C . PHE A 1 87 ? -1.808 7.966 5.558 1.00 98.50 87 PHE A C 1
ATOM 681 O O . PHE A 1 87 ? -2.136 7.832 6.733 1.00 98.50 87 PHE A O 1
ATOM 688 N N . ASP A 1 88 ? -2.058 9.076 4.862 1.00 98.44 88 ASP A N 1
ATOM 689 C CA . ASP A 1 88 ? -2.639 10.283 5.457 1.00 98.44 88 ASP A CA 1
ATOM 690 C C . ASP A 1 88 ? -4.038 9.996 6.027 1.00 98.44 88 ASP A C 1
ATOM 692 O O . ASP A 1 88 ? -4.360 10.408 7.140 1.00 98.44 88 ASP A O 1
ATOM 696 N N . THR A 1 89 ? -4.843 9.208 5.304 1.00 98.00 89 THR A N 1
ATOM 697 C CA . THR A 1 89 ? -6.185 8.808 5.752 1.00 98.00 89 THR A CA 1
ATOM 698 C C . THR A 1 89 ? -6.128 7.907 6.988 1.00 98.00 89 THR A C 1
ATOM 700 O O . THR A 1 89 ? -6.892 8.108 7.926 1.00 98.00 89 THR A O 1
ATOM 703 N N . CYS A 1 90 ? -5.221 6.925 7.027 1.00 97.56 90 CYS A N 1
ATOM 704 C CA . CYS A 1 90 ? -5.058 6.058 8.199 1.00 97.56 90 CYS A CA 1
ATOM 705 C C . CYS A 1 90 ? -4.492 6.819 9.406 1.00 97.56 90 CYS A C 1
ATOM 707 O O . CYS A 1 90 ? -4.836 6.485 10.533 1.00 97.56 90 CYS A O 1
ATOM 709 N N . SER A 1 91 ? -3.641 7.829 9.186 1.00 97.88 91 SER A N 1
ATOM 710 C CA . SER A 1 91 ? -3.108 8.669 10.266 1.00 97.88 91 SER A CA 1
ATOM 711 C C . SER A 1 91 ? -4.222 9.478 10.915 1.00 97.88 91 SER A C 1
ATOM 713 O O . SER A 1 91 ? -4.352 9.441 12.131 1.00 97.88 91 SER A O 1
ATOM 715 N N . ALA A 1 92 ? -5.073 10.118 10.106 1.00 97.31 92 ALA A N 1
ATOM 716 C CA . ALA A 1 92 ? -6.221 10.869 10.608 1.00 97.31 92 ALA A CA 1
ATOM 717 C C . ALA A 1 92 ? -7.193 9.976 11.399 1.00 97.31 92 ALA A C 1
ATOM 719 O O . ALA A 1 92 ? -7.588 10.327 12.501 1.00 97.31 92 ALA A O 1
ATOM 720 N N . LEU A 1 93 ? -7.511 8.781 10.885 1.00 95.94 93 LEU A N 1
ATOM 721 C CA . LEU A 1 93 ? -8.387 7.831 11.585 1.00 95.94 93 LEU A CA 1
ATOM 722 C C . LEU A 1 93 ? -7.786 7.317 12.899 1.00 95.94 93 LEU A C 1
ATOM 724 O O . LEU A 1 93 ? -8.519 7.016 13.835 1.00 95.94 93 LEU A O 1
ATOM 728 N N . LYS A 1 94 ? -6.458 7.182 12.961 1.00 96.19 94 LYS A N 1
ATOM 729 C CA . LYS A 1 94 ? -5.769 6.820 14.197 1.00 96.19 94 LYS A CA 1
ATOM 730 C C . LYS A 1 94 ? -5.824 7.961 15.213 1.00 96.19 94 LYS A C 1
ATOM 732 O O . LYS A 1 94 ? -6.078 7.698 16.376 1.00 96.19 94 LYS A O 1
ATOM 737 N N . GLU A 1 95 ? -5.584 9.197 14.778 1.00 95.25 95 GLU A N 1
ATOM 738 C CA . GLU A 1 95 ? -5.683 10.383 15.638 1.00 95.25 95 GLU A CA 1
ATOM 739 C C . GLU A 1 95 ? -7.099 10.523 16.220 1.00 95.25 95 GLU A C 1
ATOM 741 O O . GLU A 1 95 ? -7.234 10.694 17.425 1.00 95.25 95 GLU A O 1
ATOM 746 N N . GLU A 1 96 ? -8.142 10.340 15.403 1.00 92.75 96 GLU A N 1
ATOM 747 C CA . GLU A 1 96 ? -9.540 10.312 15.864 1.00 92.75 96 GLU A CA 1
ATOM 748 C C . GLU A 1 96 ? -9.795 9.190 16.887 1.00 92.75 96 GLU A C 1
ATOM 750 O O . GLU A 1 96 ? -10.465 9.413 17.890 1.00 92.75 96 GLU A O 1
ATOM 755 N N . GLN A 1 97 ? -9.237 7.993 16.666 1.00 90.25 97 GLN A N 1
ATOM 756 C CA . GLN A 1 97 ? -9.355 6.875 17.606 1.00 90.25 97 GLN A CA 1
ATOM 757 C C . GLN A 1 97 ? -8.654 7.163 18.942 1.00 90.25 97 GLN A C 1
ATOM 759 O O . GLN A 1 97 ? -9.232 6.920 19.997 1.00 90.25 97 GLN A O 1
ATOM 764 N N . ASP A 1 98 ? -7.424 7.680 18.894 1.00 90.25 98 ASP A N 1
ATOM 765 C CA . ASP A 1 98 ? -6.638 8.006 20.085 1.00 90.25 98 ASP A CA 1
ATOM 766 C C . ASP A 1 98 ? -7.341 9.115 20.915 1.00 90.25 98 ASP A C 1
ATOM 768 O O . ASP A 1 98 ? -7.286 9.078 22.140 1.00 90.25 98 ASP A O 1
ATOM 772 N N . GLU A 1 99 ? -8.045 10.063 20.274 1.00 89.12 99 GLU A N 1
ATOM 773 C CA . GLU A 1 99 ? -8.845 11.107 20.947 1.00 89.12 99 GLU A CA 1
ATOM 774 C C . GLU A 1 99 ? -10.161 10.594 21.567 1.00 89.12 99 GLU A C 1
ATOM 776 O O . GLU A 1 99 ? -10.653 11.186 22.528 1.00 89.12 99 GLU A O 1
ATOM 781 N N . GLU A 1 100 ? -10.762 9.529 21.024 1.00 79.81 100 GLU A N 1
ATOM 782 C CA . GLU A 1 100 ? -11.986 8.913 21.567 1.00 79.81 100 GLU A CA 1
ATOM 783 C C . GLU A 1 100 ? -11.717 7.997 22.775 1.00 79.81 100 GLU A C 1
ATOM 785 O O . GLU A 1 100 ? -12.621 7.770 23.586 1.00 79.81 100 GLU A O 1
ATOM 790 N N . ASP A 1 101 ? -10.492 7.475 22.889 1.00 71.19 101 ASP A N 1
ATOM 791 C CA . ASP A 1 101 ? -10.058 6.561 23.952 1.00 71.19 101 ASP A CA 1
ATOM 792 C C . ASP A 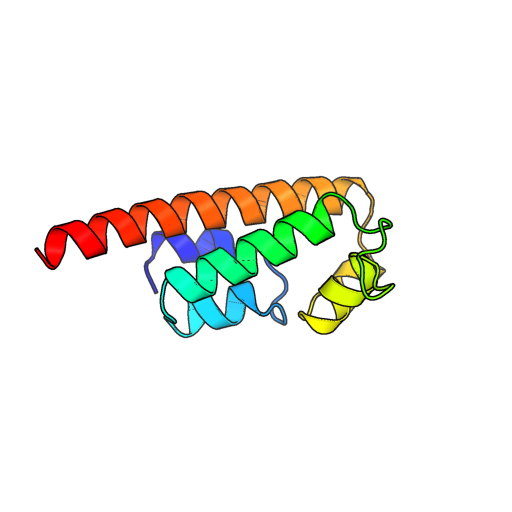1 101 ? -9.493 7.284 25.209 1.00 71.19 101 ASP A C 1
ATOM 794 O O . ASP A 1 101 ? -9.219 6.618 26.217 1.00 71.19 101 ASP A O 1
ATOM 798 N N . ASP A 1 102 ? -9.359 8.622 25.175 1.00 57.34 102 ASP A N 1
ATOM 799 C CA . ASP A 1 102 ? -8.918 9.516 26.275 1.00 57.34 102 ASP A CA 1
ATOM 800 C C . ASP A 1 102 ? -10.076 10.041 27.167 1.00 57.34 102 ASP A C 1
ATOM 802 O O . ASP A 1 102 ? -9.885 10.123 28.411 1.00 57.34 102 ASP A O 1
#

Sequence (102 aa):
MHPILEPLISQLPVSSISRKLVESGDEYTVILSQLASEGKWCKSPQITDKDNKTGILCLEQNGYSEWIKDAEEVDFVRMVGVLQLLFDTCSALKEEQDEEDD

Radius of gyration: 13.91 Å; chains: 1; bounding box: 37×21×43 Å